Protein AF-L2GSJ4-F1 (afdb_monomer_lite)

Foldseek 3Di:
DDDDPDDPVRVVVVLVVDAFEKEKEAEDPVRCVVCVVCVVVLCVLCVVPGVYYHYHYDHDHAMWMDHSNATAFEAAVPPGGGGHRDDDDSVLVSQVRVQSSVCVVVVHRYHYCVVVVVVPD

InterPro domains:
  IPR004123 Dim1 family [PF02966] (59-112)

Radius of gyration: 13.59 Å; chains: 1; bounding box: 28×36×30 Å

Structure (mmCIF, N/CA/C/O backbone):
data_AF-L2GSJ4-F1
#
_entry.id  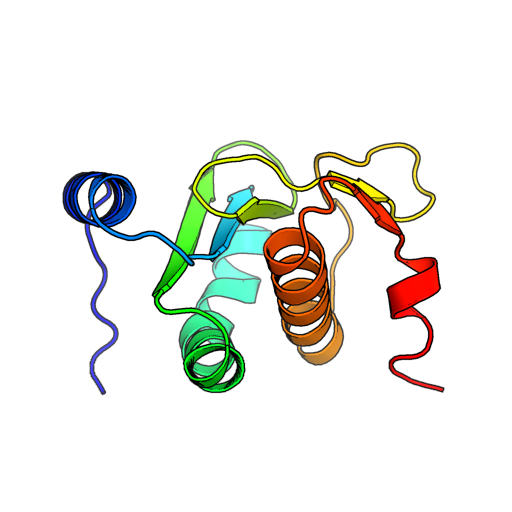 AF-L2GSJ4-F1
#
loop_
_atom_site.group_PDB
_atom_site.id
_atom_site.type_symbol
_atom_site.label_atom_id
_atom_site.label_alt_id
_atom_site.label_comp_id
_atom_site.label_asym_id
_atom_site.label_entity_id
_atom_site.label_seq_id
_atom_site.pdbx_PDB_ins_code
_atom_site.Cartn_x
_atom_site.Cartn_y
_atom_site.Cartn_z
_atom_site.occupancy
_atom_site.B_iso_or_equiv
_atom_site.auth_seq_id
_atom_site.auth_comp_id
_atom_site.auth_asym_id
_atom_site.auth_atom_id
_atom_site.pdbx_PDB_model_num
ATOM 1 N N . MET A 1 1 ? 11.670 -14.336 12.473 1.00 33.22 1 MET A N 1
ATOM 2 C CA . MET A 1 1 ? 10.252 -14.744 12.353 1.00 33.22 1 MET A CA 1
ATOM 3 C C . MET A 1 1 ? 10.078 -15.406 10.994 1.00 33.22 1 MET A C 1
ATOM 5 O O . MET A 1 1 ? 10.652 -14.879 10.048 1.00 33.22 1 MET A O 1
ATOM 9 N N . PRO A 1 2 ? 9.408 -16.566 10.876 1.00 25.69 2 PRO A N 1
ATOM 10 C CA . PRO A 1 2 ? 9.185 -17.182 9.574 1.00 25.69 2 PRO A CA 1
ATOM 11 C C . PRO A 1 2 ? 8.190 -16.331 8.780 1.00 25.69 2 PRO A C 1
ATOM 13 O O . PRO A 1 2 ? 7.159 -15.926 9.314 1.00 25.69 2 PRO A O 1
ATOM 16 N N . VAL A 1 3 ? 8.512 -16.054 7.518 1.00 33.34 3 VAL A N 1
ATOM 17 C CA . VAL A 1 3 ? 7.589 -15.416 6.575 1.00 33.34 3 VAL A CA 1
ATOM 18 C C . VAL A 1 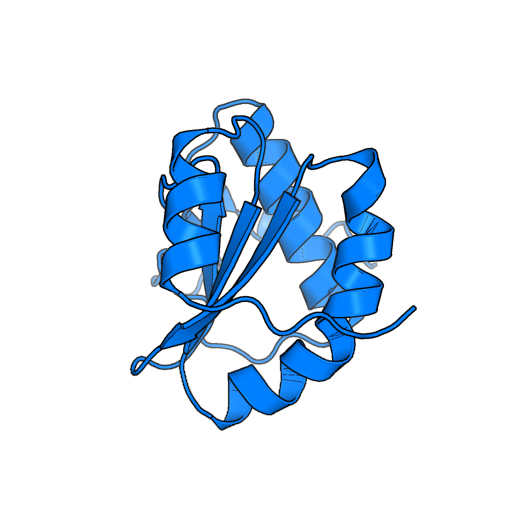3 ? 6.472 -16.419 6.303 1.00 33.34 3 VAL A C 1
ATOM 20 O O . VAL A 1 3 ? 6.682 -17.426 5.630 1.00 33.34 3 VAL A O 1
ATOM 23 N N . VAL A 1 4 ? 5.300 -16.195 6.894 1.00 38.16 4 VAL A N 1
ATOM 24 C CA . VAL A 1 4 ? 4.130 -17.046 6.663 1.00 38.16 4 VAL A CA 1
ATOM 25 C C . VAL A 1 4 ? 3.503 -16.612 5.343 1.00 38.16 4 VAL A C 1
ATOM 27 O O . VAL A 1 4 ? 2.768 -15.629 5.298 1.00 38.16 4 VAL A O 1
ATOM 30 N N . ALA A 1 5 ? 3.789 -17.343 4.266 1.00 38.50 5 ALA A N 1
ATOM 31 C CA . ALA A 1 5 ? 3.051 -17.210 3.016 1.00 38.50 5 ALA A CA 1
ATOM 32 C C . ALA A 1 5 ? 1.600 -17.670 3.254 1.00 38.50 5 ALA A C 1
ATOM 34 O O . ALA A 1 5 ? 1.340 -18.864 3.399 1.00 38.50 5 ALA A O 1
ATOM 35 N N . ARG A 1 6 ? 0.661 -16.724 3.376 1.00 49.09 6 ARG A N 1
ATOM 36 C CA . ARG A 1 6 ? -0.770 -17.017 3.570 1.00 49.09 6 ARG A CA 1
ATOM 37 C C . ARG A 1 6 ? -1.442 -17.236 2.222 1.00 49.09 6 ARG A C 1
ATOM 39 O O . ARG A 1 6 ? -1.162 -16.520 1.263 1.00 49.09 6 ARG A O 1
ATOM 46 N N . THR A 1 7 ? -2.331 -18.222 2.141 1.00 52.16 7 THR A N 1
ATOM 47 C CA . THR A 1 7 ? -3.070 -18.486 0.903 1.00 52.16 7 THR A CA 1
ATOM 48 C C . THR A 1 7 ? -4.132 -17.406 0.666 1.00 52.16 7 THR A C 1
ATOM 50 O O . THR A 1 7 ? -4.604 -16.756 1.601 1.00 52.16 7 THR A O 1
ATOM 53 N N . LYS A 1 8 ? -4.564 -17.228 -0.590 1.00 51.75 8 LYS A N 1
ATOM 54 C CA . LYS A 1 8 ? -5.622 -16.269 -0.973 1.00 51.75 8 LYS A CA 1
ATOM 55 C C . LYS A 1 8 ? -6.943 -16.504 -0.213 1.00 51.75 8 LYS A C 1
ATOM 57 O O . LYS A 1 8 ? -7.680 -15.561 0.057 1.00 51.75 8 LYS A O 1
ATOM 62 N N . ALA A 1 9 ? -7.229 -17.750 0.174 1.00 49.78 9 ALA A N 1
ATOM 63 C CA . ALA A 1 9 ? -8.404 -18.112 0.970 1.00 49.78 9 ALA A CA 1
ATOM 64 C C . ALA A 1 9 ? -8.277 -17.686 2.448 1.00 49.78 9 ALA A C 1
ATOM 66 O O . ALA A 1 9 ? -9.237 -17.166 3.023 1.00 49.78 9 ALA A O 1
ATOM 67 N N . ASP A 1 10 ? -7.088 -17.830 3.041 1.00 53.94 10 ASP A N 1
ATOM 68 C CA . ASP A 1 10 ? -6.809 -17.380 4.414 1.00 53.94 10 ASP A CA 1
ATOM 69 C C . ASP A 1 10 ? -6.863 -15.852 4.521 1.00 53.94 10 ASP A C 1
ATOM 71 O O . ASP A 1 10 ? -7.429 -15.304 5.470 1.00 53.94 10 ASP A O 1
ATOM 75 N N . LEU A 1 11 ? -6.329 -15.169 3.502 1.00 57.62 11 LEU A N 1
ATOM 76 C CA . LEU A 1 11 ? -6.404 -13.717 3.339 1.00 57.62 11 LEU A CA 1
ATOM 77 C C . LEU A 1 11 ? -7.860 -13.250 3.289 1.00 57.62 11 LEU A C 1
ATOM 79 O O . LEU A 1 11 ? -8.259 -12.421 4.101 1.00 57.62 11 LEU A O 1
ATOM 83 N N . ASN A 1 12 ? -8.682 -13.838 2.416 1.00 56.28 12 ASN A N 1
ATOM 84 C CA . ASN A 1 12 ? -10.098 -13.482 2.282 1.00 56.28 12 ASN A CA 1
ATOM 85 C C . ASN A 1 12 ? -10.898 -13.689 3.579 1.00 56.28 12 ASN A C 1
ATOM 87 O O . ASN A 1 12 ? -11.754 -12.871 3.914 1.00 56.28 12 ASN A O 1
ATOM 91 N N . THR A 1 13 ? -10.600 -14.742 4.341 1.00 53.41 13 THR A N 1
ATOM 92 C CA . THR A 1 13 ? -11.296 -15.034 5.604 1.00 53.41 13 THR A CA 1
ATOM 93 C C . THR A 1 13 ? -10.924 -14.032 6.702 1.00 53.41 13 THR A C 1
ATOM 95 O O . THR A 1 13 ? -11.790 -13.566 7.441 1.00 53.41 13 THR A O 1
ATOM 98 N N . GLN A 1 14 ? -9.655 -13.623 6.776 1.00 55.22 14 GLN A N 1
ATOM 99 C CA . GLN A 1 14 ? -9.199 -12.594 7.719 1.00 55.22 14 GLN A CA 1
ATOM 100 C C . GLN A 1 14 ? -9.633 -11.183 7.319 1.00 55.22 14 GLN A C 1
ATOM 102 O O . GLN A 1 14 ? -9.913 -10.367 8.194 1.00 55.22 14 GLN A O 1
ATOM 107 N N . LEU A 1 15 ? -9.722 -10.911 6.018 1.00 57.06 15 LEU A N 1
ATOM 108 C CA . LEU A 1 15 ? -10.211 -9.663 5.433 1.00 57.06 15 LEU A CA 1
ATOM 109 C C . LEU A 1 15 ? -11.688 -9.392 5.743 1.00 57.06 15 LEU A C 1
ATOM 111 O O . LEU A 1 15 ? -12.079 -8.237 5.882 1.00 57.06 15 LEU A O 1
ATOM 115 N N . LEU A 1 16 ? -12.507 -10.443 5.836 1.00 56.41 16 LEU A N 1
ATOM 116 C CA . LEU A 1 16 ? -13.926 -10.345 6.199 1.00 56.41 16 LEU A CA 1
ATOM 117 C C . LEU A 1 16 ? -14.142 -10.097 7.700 1.00 56.41 16 LEU A C 1
ATOM 119 O O . LEU A 1 16 ? -15.202 -9.619 8.093 1.00 56.41 16 LEU A O 1
ATOM 123 N N . GLN A 1 17 ? -13.155 -10.429 8.535 1.00 55.91 17 GLN A N 1
ATOM 124 C CA . GLN A 1 17 ? -13.263 -10.373 9.996 1.00 55.91 17 GLN A CA 1
ATOM 125 C C . GLN A 1 17 ? -12.507 -9.197 10.625 1.00 55.91 17 GLN A C 1
ATOM 127 O O . GLN A 1 17 ? -12.829 -8.795 11.742 1.00 55.91 17 GLN A O 1
ATOM 132 N N . ASN A 1 18 ? -11.514 -8.632 9.934 1.00 55.38 18 ASN A N 1
ATOM 133 C CA . ASN A 1 18 ? -10.705 -7.540 10.459 1.00 55.38 18 ASN A CA 1
ATOM 134 C C . ASN A 1 18 ? -11.116 -6.206 9.845 1.00 55.38 18 ASN A C 1
ATOM 136 O O . ASN A 1 18 ? -11.034 -5.995 8.642 1.00 55.38 18 ASN A O 1
ATOM 140 N N . THR A 1 19 ? -11.530 -5.284 10.708 1.00 66.69 19 THR A N 1
ATOM 141 C CA . THR A 1 19 ? -11.517 -3.854 10.417 1.00 66.69 19 THR A CA 1
ATOM 142 C C . THR A 1 19 ? -10.129 -3.305 10.748 1.00 66.69 19 THR A C 1
ATOM 144 O O . THR A 1 19 ? -9.467 -3.794 11.667 1.00 66.69 19 THR A O 1
ATOM 147 N N . ASN A 1 20 ? -9.709 -2.261 10.038 1.00 77.38 20 ASN A N 1
ATOM 148 C CA . ASN A 1 20 ? -8.429 -1.569 10.188 1.00 77.38 20 ASN A CA 1
ATOM 149 C C . ASN A 1 20 ? -7.206 -2.278 9.571 1.00 77.38 20 ASN A C 1
ATOM 151 O O . ASN A 1 20 ? -6.166 -2.435 10.221 1.00 77.38 20 ASN A O 1
ATOM 155 N N . HIS A 1 21 ? -7.324 -2.693 8.308 1.00 80.75 21 HIS A N 1
ATOM 156 C CA . HIS A 1 21 ? -6.216 -3.257 7.529 1.00 80.75 21 HIS A CA 1
ATOM 157 C C . HIS A 1 21 ? -5.923 -2.452 6.269 1.00 80.75 21 HIS A C 1
ATOM 159 O O . HIS A 1 21 ? -6.825 -1.871 5.659 1.00 80.75 21 HIS A O 1
ATOM 165 N N . ILE A 1 22 ? -4.659 -2.492 5.850 1.00 84.62 22 ILE A N 1
ATOM 166 C CA . ILE A 1 22 ? -4.226 -2.025 4.535 1.00 84.62 22 ILE A CA 1
ATOM 167 C C . ILE A 1 22 ? -3.793 -3.214 3.688 1.00 84.62 22 ILE A C 1
ATOM 169 O O . ILE A 1 22 ? -3.087 -4.111 4.147 1.00 84.62 22 ILE A O 1
ATOM 173 N N . LYS A 1 23 ? -4.235 -3.227 2.438 1.00 86.94 23 LYS A N 1
ATOM 174 C CA . LYS A 1 23 ? -3.839 -4.202 1.437 1.00 86.94 23 LYS A CA 1
ATOM 175 C C . LYS A 1 23 ? -3.191 -3.483 0.269 1.00 86.94 23 LYS A C 1
ATOM 177 O O . LYS A 1 23 ? -3.732 -2.507 -0.240 1.00 86.94 23 LYS A O 1
ATOM 182 N N . ILE A 1 24 ? -2.046 -3.995 -0.147 1.00 85.94 24 ILE A N 1
ATOM 183 C CA . ILE A 1 24 ? -1.284 -3.504 -1.283 1.00 85.94 24 ILE A CA 1
ATOM 184 C C . ILE A 1 24 ? -1.306 -4.606 -2.324 1.00 85.94 24 ILE A C 1
ATOM 186 O O . ILE A 1 24 ? -0.918 -5.742 -2.050 1.00 85.94 24 ILE A O 1
ATOM 190 N N . VAL A 1 25 ? -1.791 -4.276 -3.509 1.00 82.50 25 VAL A N 1
ATOM 191 C CA . VAL A 1 25 ? -1.754 -5.188 -4.644 1.00 82.50 25 VAL A CA 1
ATOM 192 C C . VAL A 1 25 ? -0.651 -4.693 -5.557 1.00 82.50 25 VAL A C 1
ATOM 194 O O . VAL A 1 25 ? -0.675 -3.553 -6.015 1.00 82.50 25 VAL A O 1
ATOM 197 N N . SER A 1 26 ? 0.352 -5.537 -5.746 1.00 78.19 26 SER A N 1
ATOM 198 C CA . SER A 1 26 ? 1.449 -5.287 -6.659 1.00 78.19 26 SER A CA 1
ATOM 199 C C . SER A 1 26 ? 1.207 -6.063 -7.924 1.00 78.19 26 SER A C 1
ATOM 201 O O . SER A 1 26 ? 0.990 -7.276 -7.902 1.00 78.19 26 SER A O 1
ATOM 203 N N . HIS A 1 27 ? 1.223 -5.339 -9.021 1.00 71.44 27 HIS A N 1
ATOM 204 C CA . HIS A 1 27 ? 0.922 -5.881 -10.310 1.00 71.44 27 HIS A CA 1
ATOM 205 C C . HIS A 1 27 ? 2.207 -5.958 -11.148 1.00 71.44 27 HIS A C 1
ATOM 207 O O . HIS A 1 27 ? 2.999 -5.013 -11.189 1.00 71.44 27 HIS A O 1
ATOM 213 N N . GLY A 1 28 ? 2.436 -7.125 -11.752 1.00 64.06 28 GLY A N 1
ATOM 214 C CA . GLY A 1 28 ? 3.622 -7.429 -12.546 1.00 64.06 28 GLY A CA 1
ATOM 215 C C . GLY A 1 28 ? 4.739 -8.088 -11.726 1.00 64.06 28 GLY A C 1
ATOM 216 O O . GLY A 1 28 ? 5.154 -7.600 -10.670 1.00 64.06 28 GLY A O 1
ATOM 217 N N . ARG A 1 29 ? 5.299 -9.197 -12.242 1.00 60.50 29 ARG A N 1
ATOM 218 C CA . ARG A 1 29 ? 6.372 -9.979 -11.575 1.00 60.50 29 ARG A CA 1
ATOM 219 C C . ARG A 1 29 ? 7.571 -9.126 -11.149 1.00 60.50 29 ARG A C 1
ATOM 221 O O . ARG A 1 29 ? 8.228 -9.428 -10.150 1.00 60.50 29 ARG A O 1
ATOM 228 N N . ARG A 1 30 ? 7.865 -8.060 -11.901 1.00 65.69 30 ARG A N 1
ATOM 229 C CA . ARG A 1 30 ? 8.938 -7.108 -11.583 1.00 65.69 30 ARG A CA 1
ATOM 230 C C . ARG A 1 30 ? 8.637 -6.332 -10.297 1.00 65.69 30 ARG A C 1
ATOM 232 O O . ARG A 1 30 ? 9.489 -6.305 -9.418 1.00 65.69 30 ARG A O 1
ATOM 239 N N . TYR A 1 31 ? 7.438 -5.769 -10.152 1.00 64.75 31 TYR A N 1
ATOM 240 C CA . TYR A 1 31 ? 7.048 -5.021 -8.952 1.00 64.75 31 TYR A CA 1
ATOM 241 C C . TYR A 1 31 ? 6.882 -5.961 -7.753 1.00 64.75 31 TYR A C 1
ATOM 243 O O . TYR A 1 31 ? 7.369 -5.666 -6.663 1.00 64.75 31 TYR A O 1
ATOM 251 N N . PHE A 1 32 ? 6.266 -7.134 -7.944 1.00 66.88 32 PHE A N 1
ATOM 252 C CA . PHE A 1 32 ? 6.092 -8.111 -6.866 1.00 66.88 32 PHE A CA 1
ATOM 253 C C . PHE A 1 32 ? 7.430 -8.590 -6.287 1.00 66.88 32 PHE A C 1
ATOM 255 O O . PHE A 1 32 ? 7.636 -8.546 -5.075 1.00 66.88 32 PHE A O 1
ATOM 262 N N . SER A 1 33 ? 8.382 -8.992 -7.134 1.00 66.88 33 SER A N 1
ATOM 263 C CA . SER A 1 33 ? 9.719 -9.404 -6.675 1.00 66.88 33 SER A CA 1
ATOM 264 C C . SER A 1 33 ? 10.501 -8.262 -6.014 1.00 66.88 33 SER A C 1
ATOM 266 O O . SER A 1 33 ? 11.197 -8.499 -5.029 1.00 66.88 33 SER A O 1
ATOM 268 N N . HIS A 1 34 ? 10.340 -7.027 -6.499 1.00 70.81 34 HIS A N 1
ATOM 269 C CA . HIS A 1 34 ? 11.029 -5.860 -5.956 1.00 70.81 34 HIS A CA 1
ATOM 270 C C . HIS A 1 34 ? 10.524 -5.457 -4.562 1.00 70.81 34 HIS A C 1
ATOM 272 O O . HIS A 1 34 ? 11.339 -5.198 -3.681 1.00 70.81 34 HIS A O 1
ATOM 278 N N . TYR A 1 35 ? 9.206 -5.427 -4.323 1.00 71.50 35 TYR A N 1
ATOM 279 C CA . TYR A 1 35 ? 8.658 -4.964 -3.036 1.00 71.50 35 TYR A CA 1
ATOM 280 C C . TYR A 1 35 ? 8.329 -6.090 -2.044 1.00 71.50 35 TYR A C 1
ATOM 282 O O . TYR A 1 35 ? 8.274 -5.827 -0.843 1.00 71.50 35 TYR A O 1
ATOM 290 N N . SER A 1 36 ? 8.173 -7.346 -2.482 1.00 71.81 36 SER A N 1
ATOM 291 C CA . SER A 1 36 ? 7.928 -8.479 -1.565 1.00 71.81 36 SER A CA 1
ATOM 292 C C . SER A 1 36 ? 9.056 -8.672 -0.549 1.00 71.81 36 SER A C 1
ATOM 294 O O . SER A 1 36 ? 8.793 -8.980 0.613 1.00 71.81 36 SER A O 1
ATOM 296 N N . VAL A 1 37 ? 10.308 -8.408 -0.940 1.00 74.50 37 VAL A N 1
ATOM 297 C CA . VAL A 1 37 ? 11.459 -8.454 -0.021 1.00 74.50 37 VAL A CA 1
ATOM 298 C C . VAL A 1 37 ? 11.381 -7.386 1.075 1.00 74.50 37 VAL A C 1
ATOM 300 O O . VAL A 1 37 ? 11.966 -7.559 2.141 1.00 74.50 37 VAL A O 1
ATOM 303 N N . MET A 1 38 ? 10.623 -6.310 0.844 1.00 74.50 38 MET A N 1
ATOM 304 C CA . MET A 1 38 ? 10.416 -5.216 1.797 1.00 74.50 38 MET A CA 1
ATOM 305 C C . MET A 1 38 ? 9.186 -5.437 2.690 1.00 74.50 38 MET A C 1
ATOM 307 O O . MET A 1 38 ? 8.954 -4.652 3.606 1.00 74.50 38 MET A O 1
ATOM 311 N N . PHE A 1 39 ? 8.395 -6.493 2.460 1.00 73.94 39 PHE A N 1
ATOM 312 C CA . PHE A 1 39 ? 7.112 -6.692 3.141 1.00 73.94 39 PHE A CA 1
ATOM 313 C C . PHE A 1 39 ? 7.248 -6.838 4.661 1.00 73.94 39 PHE A C 1
ATOM 315 O O . PHE A 1 39 ? 6.494 -6.216 5.400 1.00 73.94 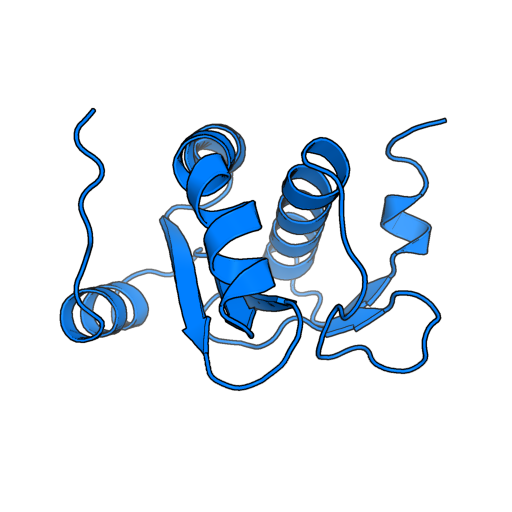39 PHE A O 1
ATOM 322 N N . ASN A 1 40 ? 8.242 -7.591 5.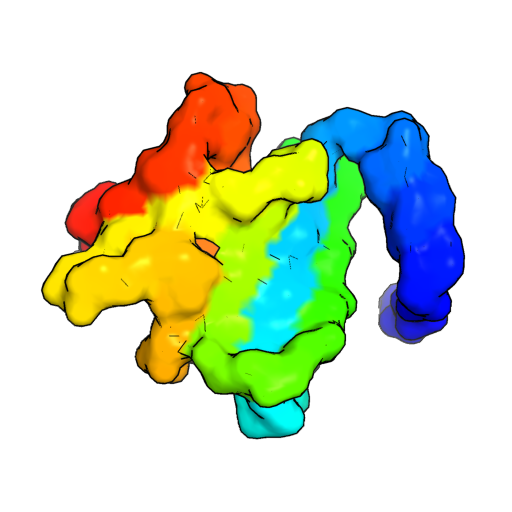142 1.00 75.50 40 ASN A N 1
ATOM 323 C CA . ASN A 1 40 ? 8.469 -7.755 6.585 1.00 75.50 40 ASN A CA 1
ATOM 324 C C . ASN A 1 40 ? 8.805 -6.423 7.269 1.00 75.50 40 ASN A C 1
ATOM 326 O O . ASN A 1 40 ? 8.418 -6.169 8.407 1.00 75.50 40 ASN A O 1
ATOM 330 N N . GLU A 1 41 ? 9.559 -5.571 6.578 1.00 78.38 41 GLU A N 1
ATOM 331 C CA . GLU A 1 41 ? 9.950 -4.263 7.090 1.00 78.38 41 GLU A CA 1
ATOM 332 C C . GLU A 1 41 ? 8.771 -3.290 7.057 1.00 78.38 41 GLU A C 1
ATOM 334 O O . GLU A 1 41 ? 8.521 -2.575 8.026 1.00 78.38 41 GLU A O 1
ATOM 339 N N . LEU A 1 42 ? 7.987 -3.327 5.983 1.00 78.12 42 LEU A N 1
ATOM 340 C CA . LEU A 1 42 ? 6.731 -2.604 5.883 1.00 78.12 42 LEU A CA 1
ATOM 341 C C . LEU A 1 42 ? 5.762 -2.994 7.013 1.00 78.12 42 LEU A C 1
ATOM 343 O O . LEU A 1 42 ? 5.217 -2.115 7.681 1.00 78.12 42 LEU A O 1
ATOM 347 N N . GLU A 1 43 ? 5.571 -4.294 7.251 1.00 76.12 43 GLU A N 1
ATOM 348 C CA . GLU A 1 43 ? 4.748 -4.815 8.346 1.00 76.12 43 GLU A CA 1
ATOM 349 C C . GLU A 1 43 ? 5.271 -4.316 9.697 1.00 76.12 43 GLU A C 1
ATOM 351 O O . GLU A 1 43 ? 4.491 -3.822 10.509 1.00 76.12 43 GLU A O 1
ATOM 356 N N . TYR A 1 44 ? 6.589 -4.335 9.918 1.00 81.06 44 TYR A N 1
ATOM 357 C CA . TYR A 1 44 ? 7.197 -3.782 11.128 1.00 81.06 44 TYR A CA 1
ATOM 358 C C . TYR A 1 44 ? 6.862 -2.293 11.323 1.00 81.06 44 TYR A C 1
ATOM 360 O O . TYR A 1 44 ? 6.391 -1.912 12.399 1.00 81.06 44 TYR A O 1
ATOM 368 N N . TYR A 1 45 ? 7.031 -1.456 10.294 1.00 78.12 45 TYR A N 1
ATOM 369 C CA . TYR A 1 45 ? 6.750 -0.017 10.381 1.00 78.12 45 TYR A CA 1
ATOM 370 C C . TYR A 1 45 ? 5.260 0.309 10.545 1.00 78.12 45 TYR A C 1
ATOM 372 O O . TYR A 1 45 ? 4.920 1.284 11.217 1.00 78.12 45 TYR A O 1
ATOM 380 N N . LEU A 1 46 ? 4.372 -0.499 9.964 1.00 75.56 46 LEU A N 1
ATOM 381 C CA . LEU A 1 46 ? 2.923 -0.295 10.024 1.00 75.56 46 LEU A CA 1
ATOM 382 C C . LEU A 1 46 ? 2.241 -1.028 11.175 1.00 75.56 46 LEU A C 1
ATOM 384 O O . LEU A 1 46 ? 1.089 -0.717 11.457 1.00 75.56 46 LEU A O 1
ATOM 388 N N . SER A 1 47 ? 2.919 -1.945 11.867 1.00 75.44 47 SER A N 1
ATOM 389 C CA . SER A 1 47 ? 2.350 -2.752 12.961 1.00 75.44 47 SER A CA 1
ATOM 390 C C . SER A 1 47 ? 1.765 -1.921 14.109 1.00 75.44 47 SER A C 1
ATOM 392 O O . SER A 1 47 ? 0.873 -2.373 14.823 1.00 75.44 47 SER A O 1
ATOM 394 N N . LYS A 1 48 ? 2.251 -0.687 14.288 1.00 75.94 48 LYS A N 1
ATOM 395 C CA . LYS A 1 48 ? 1.731 0.272 15.278 1.00 75.94 48 LYS A CA 1
ATOM 396 C C . LYS A 1 48 ? 0.499 1.037 14.797 1.00 75.94 48 LYS A C 1
ATOM 398 O O . LYS A 1 48 ? -0.158 1.694 15.598 1.00 75.94 48 LYS A O 1
ATOM 403 N N . LEU A 1 49 ? 0.239 1.001 13.496 1.00 73.00 49 LEU A N 1
ATOM 404 C CA . LEU A 1 49 ? -0.798 1.760 12.820 1.00 73.00 49 LEU A CA 1
ATOM 405 C C . LEU A 1 49 ? -1.950 0.828 12.434 1.00 73.00 49 LEU A C 1
ATOM 407 O O . LEU A 1 49 ? -3.045 0.982 12.968 1.00 73.00 49 LEU A O 1
ATOM 411 N N . ALA A 1 50 ? -1.698 -0.156 11.570 1.00 72.69 50 ALA A N 1
ATOM 412 C CA . ALA A 1 50 ? -2.684 -1.098 11.050 1.00 72.69 50 ALA A CA 1
ATOM 413 C C . ALA A 1 50 ? -2.706 -2.402 11.858 1.00 72.69 50 ALA A C 1
ATOM 415 O O . ALA A 1 50 ? -1.667 -2.891 12.296 1.00 72.69 50 ALA A O 1
ATOM 416 N N . LYS A 1 51 ? -3.884 -3.028 11.985 1.00 72.69 51 LYS A N 1
ATOM 417 C CA . LYS A 1 51 ? -3.988 -4.378 12.571 1.00 72.69 51 LYS A CA 1
ATOM 418 C C . LYS A 1 51 ? -3.386 -5.456 11.672 1.00 72.69 51 LYS A C 1
ATOM 420 O O . LYS A 1 51 ? -3.006 -6.514 12.163 1.00 72.69 51 LYS A O 1
ATOM 425 N N . LEU A 1 52 ? -3.373 -5.212 10.362 1.00 77.06 52 LEU A N 1
ATOM 426 C CA . LEU A 1 52 ? -2.935 -6.167 9.355 1.00 77.06 52 LEU A CA 1
ATOM 427 C C . LEU A 1 52 ? -2.470 -5.426 8.096 1.00 77.06 52 LEU A C 1
ATOM 429 O O . LEU A 1 52 ? -3.142 -4.501 7.629 1.00 77.06 52 LEU A O 1
ATOM 433 N N . VAL A 1 53 ? -1.337 -5.862 7.550 1.00 77.56 53 VAL A N 1
ATOM 434 C CA . VAL A 1 53 ? -0.811 -5.437 6.250 1.00 77.56 53 VAL A CA 1
ATOM 435 C C . VAL A 1 53 ? -0.850 -6.650 5.336 1.00 77.56 53 VAL A C 1
ATOM 437 O O . VAL A 1 53 ? -0.403 -7.722 5.731 1.00 77.56 53 VAL A O 1
ATOM 440 N N . LEU A 1 54 ? -1.408 -6.505 4.139 1.00 78.94 54 LEU A N 1
ATOM 441 C CA . LEU A 1 54 ? -1.509 -7.586 3.160 1.00 78.94 54 LEU A CA 1
ATOM 442 C C . LEU A 1 54 ? -0.814 -7.192 1.865 1.00 78.94 54 LEU A C 1
ATOM 444 O O . LEU A 1 54 ? -0.915 -6.041 1.441 1.00 78.94 54 LEU A O 1
ATOM 448 N N . TYR A 1 55 ? -0.148 -8.153 1.232 1.00 75.88 55 TYR A N 1
ATOM 449 C CA . TYR A 1 55 ? 0.529 -7.959 -0.043 1.00 75.88 55 TYR A CA 1
ATOM 450 C C . TYR A 1 55 ? 0.144 -9.075 -1.012 1.00 75.88 55 TYR A C 1
ATOM 452 O O . TYR A 1 55 ? 0.347 -10.252 -0.717 1.00 75.88 55 TYR A O 1
ATOM 460 N N . GLU A 1 56 ? -0.462 -8.701 -2.137 1.00 75.62 56 GLU A N 1
ATOM 461 C CA . GLU A 1 56 ? -0.984 -9.625 -3.152 1.00 75.62 56 GLU A CA 1
ATOM 462 C C . GLU A 1 56 ? -0.346 -9.356 -4.523 1.00 75.62 56 GLU A C 1
ATOM 464 O O . GLU A 1 56 ? -0.056 -8.209 -4.859 1.00 75.62 56 GLU A O 1
ATOM 469 N N . GLU A 1 57 ? -0.160 -10.413 -5.317 1.00 74.69 57 GLU A N 1
ATOM 470 C CA . GLU A 1 57 ? 0.255 -10.342 -6.726 1.00 74.69 57 GLU A CA 1
ATOM 471 C C . GLU A 1 57 ? -0.975 -10.260 -7.651 1.00 74.69 57 GLU A C 1
ATOM 473 O O . GLU A 1 57 ? -2.011 -10.878 -7.375 1.00 74.69 57 GLU A O 1
ATOM 478 N N . SER A 1 58 ? -0.872 -9.517 -8.756 1.00 70.25 58 SER A N 1
ATOM 479 C CA . SER A 1 58 ? -1.911 -9.419 -9.790 1.00 70.25 58 SER A CA 1
ATOM 480 C C . SER A 1 58 ? -1.326 -9.147 -11.190 1.00 70.25 58 SER A C 1
ATOM 482 O O . SER A 1 58 ? -0.153 -8.805 -11.329 1.00 70.25 58 SER A O 1
ATOM 484 N N . ASP A 1 59 ? -2.153 -9.308 -12.229 1.00 63.06 59 ASP A N 1
ATOM 485 C CA . ASP A 1 59 ? -1.763 -9.336 -13.651 1.00 63.06 59 ASP A CA 1
ATOM 486 C C . ASP A 1 59 ? -1.651 -7.954 -14.335 1.00 63.06 59 ASP A C 1
ATOM 488 O O . ASP A 1 59 ? -1.355 -7.887 -15.525 1.00 63.06 59 ASP A O 1
ATOM 492 N N . LEU A 1 60 ? -1.923 -6.849 -13.632 1.00 61.41 60 LEU A N 1
ATOM 493 C CA . LEU A 1 60 ? -1.717 -5.485 -14.171 1.00 61.41 60 LEU A CA 1
ATOM 494 C C . LEU A 1 60 ? -0.231 -5.068 -14.028 1.00 61.41 60 LEU A C 1
ATOM 496 O O . LEU A 1 60 ? 0.590 -5.882 -13.618 1.00 61.41 60 LEU A O 1
ATOM 500 N N . ASP A 1 61 ? 0.127 -3.811 -14.288 1.00 68.19 61 ASP A N 1
ATOM 501 C CA . ASP A 1 61 ? 1.437 -3.250 -13.913 1.00 68.19 61 ASP A CA 1
ATOM 502 C C . ASP A 1 61 ? 1.238 -2.095 -12.920 1.00 68.19 61 ASP A C 1
ATOM 504 O O . ASP A 1 61 ? 0.391 -1.236 -13.148 1.00 68.19 61 ASP A O 1
ATOM 508 N N . GLY A 1 62 ? 1.998 -2.074 -11.816 1.00 77.00 62 GLY A N 1
ATOM 509 C CA . GLY A 1 62 ? 1.985 -0.988 -10.821 1.00 77.00 62 GLY A CA 1
ATOM 510 C C . GLY A 1 62 ? 1.454 -1.385 -9.439 1.00 77.00 62 GLY A C 1
ATOM 511 O O . GLY A 1 62 ? 1.358 -2.564 -9.107 1.00 77.00 62 GLY A O 1
ATOM 512 N N . LEU A 1 63 ? 1.144 -0.400 -8.592 1.00 85.00 63 LEU A N 1
ATOM 513 C CA . LEU A 1 63 ? 0.680 -0.612 -7.212 1.00 85.00 63 LEU A CA 1
ATOM 514 C C . LEU A 1 63 ? -0.737 -0.068 -6.997 1.00 85.00 63 LEU A C 1
ATOM 516 O O . LEU A 1 63 ? -1.023 1.076 -7.345 1.00 85.00 63 LEU A O 1
ATOM 520 N N . GLN A 1 64 ? -1.592 -0.856 -6.344 1.00 89.88 64 GLN A N 1
ATOM 521 C CA . GLN A 1 64 ? -2.900 -0.432 -5.840 1.00 89.88 64 GLN A CA 1
ATOM 522 C C . GLN A 1 64 ? -2.965 -0.546 -4.318 1.00 89.88 64 GLN A C 1
ATOM 524 O O . GLN A 1 64 ? -2.420 -1.480 -3.725 1.00 89.88 64 GLN A O 1
ATOM 529 N N . PHE A 1 65 ? -3.707 0.362 -3.687 1.00 90.19 65 PHE A N 1
ATOM 530 C CA . PHE A 1 65 ? -3.861 0.406 -2.237 1.00 90.19 65 PHE A CA 1
ATOM 531 C C . PHE A 1 65 ? -5.326 0.291 -1.836 1.00 90.19 65 PHE A C 1
ATOM 533 O O . PHE A 1 65 ? -6.201 0.941 -2.402 1.00 90.19 65 PHE A O 1
ATOM 540 N N . TYR A 1 66 ? -5.593 -0.514 -0.817 1.00 89.44 66 TYR A N 1
ATOM 541 C CA . TYR A 1 66 ? -6.929 -0.761 -0.302 1.00 89.44 66 TYR A CA 1
ATOM 542 C C . TYR A 1 66 ? -6.930 -0.625 1.216 1.00 89.44 66 TYR A C 1
ATOM 544 O O . TYR A 1 66 ? -6.084 -1.205 1.890 1.00 89.44 66 TYR A O 1
ATOM 552 N N . PHE A 1 67 ? -7.918 0.072 1.765 1.00 89.62 67 PHE A N 1
ATOM 553 C CA . PHE A 1 67 ? -8.178 0.129 3.201 1.00 89.62 67 PHE A CA 1
ATOM 554 C C . PHE A 1 67 ? -9.553 -0.464 3.480 1.00 89.62 67 PHE A C 1
ATOM 556 O O . PHE A 1 67 ? -10.533 -0.071 2.847 1.00 89.62 67 PHE A O 1
ATOM 563 N N . ASN A 1 68 ? -9.644 -1.443 4.385 1.00 86.31 68 ASN A N 1
ATOM 564 C CA . ASN A 1 68 ? -10.892 -2.176 4.646 1.00 86.31 68 ASN A CA 1
ATOM 565 C C . ASN A 1 68 ? -11.582 -2.669 3.352 1.00 86.31 68 ASN A C 1
ATOM 567 O O . ASN A 1 68 ? -12.791 -2.521 3.181 1.00 86.31 68 ASN A O 1
ATOM 571 N N . ASN A 1 69 ? -10.795 -3.205 2.410 1.00 83.00 69 ASN A N 1
ATOM 572 C CA . ASN A 1 69 ? -11.223 -3.658 1.072 1.00 83.00 69 ASN A CA 1
ATOM 573 C C . ASN A 1 69 ? -11.802 -2.580 0.143 1.00 83.00 69 ASN A C 1
ATOM 575 O O . ASN A 1 69 ? -12.281 -2.902 -0.941 1.00 83.00 69 ASN A O 1
ATOM 579 N N . SER A 1 70 ? -11.721 -1.308 0.521 1.00 85.50 70 SER A N 1
ATOM 580 C CA . SER A 1 70 ? -12.067 -0.187 -0.349 1.00 85.50 70 SER A CA 1
ATOM 581 C C . SER A 1 70 ? -10.805 0.371 -0.994 1.00 85.50 70 SER A C 1
ATOM 583 O O . SER A 1 70 ? -9.831 0.636 -0.292 1.00 85.50 70 SER A O 1
ATOM 585 N N . LEU A 1 71 ? -10.820 0.551 -2.317 1.00 89.00 71 LEU A N 1
ATOM 586 C CA . LEU A 1 71 ? -9.721 1.183 -3.051 1.00 89.00 71 LEU A CA 1
ATOM 587 C C . LEU A 1 71 ? -9.475 2.600 -2.510 1.00 89.00 71 LEU A C 1
ATOM 589 O O . LEU A 1 71 ? -10.420 3.378 -2.349 1.00 89.00 71 LEU A O 1
ATOM 593 N N . VAL A 1 72 ? -8.209 2.930 -2.265 1.00 91.31 72 VAL A N 1
ATOM 594 C CA . VAL A 1 72 ? -7.748 4.278 -1.929 1.00 91.31 72 VAL A CA 1
ATOM 595 C C . VAL A 1 72 ? -6.972 4.808 -3.124 1.00 91.31 72 VAL A C 1
ATOM 597 O O . VAL A 1 72 ? -5.944 4.247 -3.499 1.00 91.31 72 VAL A O 1
ATOM 600 N N . LYS A 1 73 ? -7.480 5.877 -3.736 1.00 91.88 73 LYS A N 1
ATOM 601 C CA . LYS A 1 73 ? -6.835 6.500 -4.891 1.00 91.88 73 LYS A CA 1
ATOM 602 C C . LYS A 1 73 ? -5.608 7.287 -4.441 1.00 91.88 73 LYS A C 1
ATOM 604 O O . LYS A 1 73 ? -5.656 7.973 -3.421 1.00 91.88 73 LYS A O 1
ATOM 609 N N . VAL A 1 74 ? -4.536 7.216 -5.213 1.00 88.38 74 VAL A N 1
ATOM 610 C CA . VAL A 1 74 ? -3.282 7.928 -4.980 1.00 88.38 74 VAL A CA 1
ATOM 611 C C . VAL A 1 74 ? -3.000 8.783 -6.206 1.00 88.38 74 VAL A C 1
ATOM 613 O O . VAL A 1 74 ? -2.680 8.266 -7.268 1.00 88.38 74 VAL A O 1
ATOM 616 N N . ASP A 1 75 ? -3.161 10.094 -6.074 1.00 85.56 75 ASP A N 1
ATOM 617 C CA . ASP A 1 75 ? -2.897 11.045 -7.143 1.00 85.56 75 ASP A CA 1
ATOM 618 C C . ASP A 1 75 ? -1.429 11.463 -7.145 1.00 85.56 75 ASP A C 1
ATOM 620 O O . ASP A 1 75 ? -0.973 12.234 -6.297 1.00 85.56 75 ASP A O 1
ATOM 624 N N . CYS A 1 76 ? -0.703 10.944 -8.129 1.00 76.12 76 CYS A N 1
ATOM 625 C CA . CYS A 1 76 ? 0.712 11.194 -8.364 1.00 76.12 76 CYS A CA 1
ATOM 626 C C . CYS A 1 76 ? 0.990 12.405 -9.268 1.00 76.12 76 CYS A C 1
ATOM 628 O O . CYS A 1 76 ? 2.148 12.668 -9.589 1.00 76.12 76 CYS A O 1
ATOM 630 N N . GLY A 1 77 ? -0.043 13.119 -9.729 1.00 73.50 77 GLY A N 1
ATOM 631 C CA . GLY A 1 77 ? 0.074 14.147 -10.766 1.00 73.50 77 GLY A CA 1
ATOM 632 C C . GLY A 1 77 ? 0.265 13.585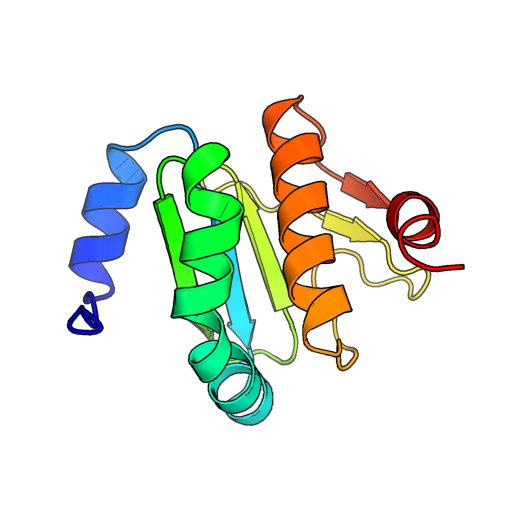 -12.182 1.00 73.50 77 GLY A C 1
ATOM 633 O O . GLY A 1 77 ? 0.580 14.337 -13.100 1.00 73.50 77 GLY A O 1
ATOM 634 N N . THR A 1 78 ? 0.083 12.274 -12.370 1.00 68.62 78 THR A N 1
ATOM 635 C CA . THR A 1 78 ? 0.242 11.560 -13.651 1.00 68.62 78 THR A CA 1
ATOM 636 C C . THR A 1 78 ? -1.088 11.309 -14.372 1.00 68.62 78 THR A C 1
ATOM 638 O O . THR A 1 78 ? -1.098 10.796 -15.487 1.00 68.62 78 THR A O 1
ATOM 641 N N . GLY A 1 79 ? -2.219 11.661 -13.751 1.00 74.19 79 GLY A N 1
ATOM 642 C CA . GLY A 1 79 ? -3.570 11.467 -14.290 1.00 74.19 79 GLY A CA 1
ATOM 643 C C . GLY A 1 79 ? -4.196 10.105 -13.963 1.00 74.19 79 GLY A C 1
ATOM 644 O O . GLY A 1 79 ? -5.413 10.042 -13.790 1.00 74.19 79 GLY A O 1
ATOM 645 N N . ASN A 1 80 ? -3.398 9.040 -13.794 1.00 81.25 80 ASN A N 1
ATOM 646 C CA . ASN A 1 80 ? -3.872 7.784 -13.203 1.00 81.25 80 ASN A CA 1
ATOM 647 C C . ASN A 1 80 ? -3.777 7.872 -11.674 1.00 81.25 80 ASN A C 1
ATOM 649 O O . ASN A 1 80 ? -2.701 8.090 -11.125 1.00 81.25 80 ASN A O 1
ATOM 653 N N . THR A 1 81 ? -4.917 7.722 -10.998 1.00 84.88 81 THR A N 1
ATOM 654 C CA . THR A 1 81 ? -5.011 7.791 -9.530 1.00 84.88 81 THR A CA 1
ATOM 655 C C . THR A 1 81 ? -5.342 6.448 -8.891 1.00 84.88 81 THR A C 1
ATOM 657 O O . THR A 1 81 ? -5.391 6.332 -7.672 1.00 84.88 81 THR A O 1
ATOM 660 N N . GLU A 1 82 ? -5.624 5.423 -9.691 1.00 85.50 82 GLU A N 1
ATOM 661 C CA . GLU A 1 82 ? -6.002 4.103 -9.184 1.00 85.50 82 GLU A CA 1
ATOM 662 C C . GLU A 1 82 ? -4.795 3.182 -9.085 1.00 85.50 82 GLU A C 1
ATOM 664 O O . GLU A 1 82 ? -4.770 2.317 -8.213 1.00 85.50 82 GLU A O 1
ATOM 669 N N . ILE A 1 83 ? -3.800 3.391 -9.952 1.00 83.06 83 ILE A N 1
ATOM 670 C CA . ILE A 1 83 ? -2.574 2.605 -10.022 1.00 83.06 83 ILE A CA 1
ATOM 671 C C . ILE A 1 83 ? -1.372 3.547 -10.008 1.00 83.06 83 ILE A C 1
ATOM 673 O O . ILE A 1 83 ? -1.292 4.495 -10.789 1.00 83.06 83 ILE A O 1
ATOM 677 N N . VAL A 1 84 ? -0.414 3.252 -9.134 1.00 82.56 84 VAL A N 1
ATOM 678 C CA . VAL A 1 84 ? 0.890 3.915 -9.100 1.00 82.56 84 VAL A CA 1
ATOM 679 C C . VAL A 1 84 ? 1.850 3.130 -9.991 1.00 82.56 84 VAL A C 1
ATOM 681 O O . VAL A 1 84 ? 2.300 2.046 -9.626 1.00 82.56 84 VAL A O 1
ATOM 684 N N . GLU A 1 85 ? 2.123 3.661 -11.181 1.00 76.69 85 GLU A N 1
ATOM 685 C CA . GLU A 1 85 ? 2.848 2.957 -12.256 1.00 76.69 85 GLU A CA 1
ATOM 686 C C . GLU A 1 85 ? 4.363 3.238 -12.289 1.00 76.69 85 GLU A C 1
ATOM 688 O O . GLU A 1 85 ? 5.091 2.636 -13.074 1.00 76.69 85 GLU A O 1
ATOM 693 N N . TYR A 1 86 ? 4.884 4.123 -11.437 1.00 74.94 86 TYR A N 1
ATOM 694 C CA . TYR A 1 86 ? 6.319 4.423 -11.384 1.00 74.94 86 TYR A CA 1
ATOM 695 C C . TYR A 1 86 ? 7.020 3.709 -10.226 1.00 74.94 86 TYR A C 1
ATOM 697 O O . TYR A 1 86 ? 6.423 3.365 -9.207 1.00 74.94 86 TYR A O 1
ATOM 705 N N . GLU A 1 87 ? 8.317 3.479 -10.407 1.00 74.50 87 GLU A N 1
ATOM 706 C CA . GLU A 1 87 ? 9.165 2.787 -9.441 1.00 74.50 87 GLU A CA 1
ATOM 707 C C . GLU A 1 87 ? 9.423 3.693 -8.224 1.00 74.50 87 GLU A C 1
ATOM 709 O O . GLU A 1 87 ? 10.037 4.754 -8.332 1.00 74.50 87 GLU A O 1
ATOM 714 N N . LEU A 1 88 ? 8.922 3.278 -7.061 1.00 78.88 88 LEU A N 1
ATOM 715 C CA . LEU A 1 88 ? 9.222 3.879 -5.763 1.00 78.88 88 LEU A CA 1
ATOM 716 C C . LEU A 1 88 ? 10.477 3.227 -5.189 1.00 78.88 88 LEU A C 1
ATOM 718 O O . LEU A 1 88 ? 10.575 1.997 -5.172 1.00 78.88 88 LEU A O 1
ATOM 722 N N . ASN A 1 89 ? 11.397 4.023 -4.648 1.00 81.25 89 ASN A N 1
ATOM 723 C CA . ASN A 1 89 ? 12.454 3.463 -3.814 1.00 81.25 89 ASN A CA 1
ATOM 724 C C . ASN A 1 89 ? 11.878 2.961 -2.473 1.00 81.25 89 ASN A C 1
ATOM 726 O O . ASN A 1 89 ? 10.717 3.201 -2.133 1.00 81.25 89 ASN A O 1
ATOM 730 N N . LYS A 1 90 ? 12.704 2.261 -1.693 1.00 79.19 90 LYS A N 1
ATOM 731 C CA . LYS A 1 90 ? 12.297 1.648 -0.423 1.00 79.19 90 LYS A CA 1
ATOM 732 C C . LYS A 1 90 ? 11.617 2.626 0.547 1.00 79.19 90 LYS A C 1
ATOM 734 O O . LYS A 1 90 ? 10.556 2.312 1.084 1.00 79.19 90 LYS A O 1
ATOM 739 N N . GLU A 1 91 ? 12.225 3.783 0.793 1.00 81.19 91 GLU A N 1
ATOM 740 C CA . GLU A 1 91 ? 11.704 4.768 1.750 1.00 81.19 91 GLU A CA 1
ATOM 741 C C . GLU A 1 91 ? 10.395 5.375 1.247 1.00 81.19 91 GLU A C 1
ATOM 743 O O . GLU A 1 91 ? 9.409 5.423 1.982 1.00 81.19 91 GLU A O 1
ATOM 748 N N . GLN A 1 92 ? 10.355 5.734 -0.038 1.00 82.00 92 GLN A N 1
ATOM 749 C CA . GLN A 1 92 ? 9.162 6.264 -0.691 1.00 82.00 92 GLN A CA 1
ATOM 750 C C . GLN A 1 92 ? 7.998 5.275 -0.640 1.00 82.00 92 GLN A C 1
ATOM 752 O O . GLN A 1 92 ? 6.862 5.682 -0.405 1.00 82.00 92 GLN A O 1
ATOM 757 N N . PHE A 1 93 ? 8.260 3.982 -0.832 1.00 83.56 93 PHE A N 1
ATOM 758 C CA . PHE A 1 93 ? 7.236 2.946 -0.752 1.00 83.56 93 PHE A CA 1
ATOM 759 C C . PHE A 1 93 ? 6.650 2.839 0.657 1.00 83.56 93 PHE A C 1
ATOM 761 O O . PHE A 1 93 ? 5.434 2.943 0.821 1.00 83.56 93 PHE A O 1
ATOM 768 N N . ILE A 1 94 ? 7.503 2.688 1.678 1.00 83.62 94 ILE A N 1
ATOM 769 C CA . ILE A 1 94 ? 7.063 2.583 3.078 1.00 83.62 94 ILE A CA 1
ATOM 770 C C . ILE A 1 94 ? 6.237 3.808 3.468 1.00 83.62 94 ILE A C 1
ATOM 772 O O . ILE A 1 94 ? 5.174 3.680 4.079 1.00 83.62 94 ILE A O 1
ATOM 776 N N . GLU A 1 95 ? 6.708 4.991 3.098 1.00 84.50 95 GLU A N 1
ATOM 777 C CA . GLU A 1 95 ? 6.050 6.229 3.470 1.00 84.50 95 GLU A CA 1
ATOM 778 C C . GLU A 1 95 ? 4.729 6.448 2.729 1.00 84.50 95 GLU A C 1
ATOM 780 O O . GLU A 1 95 ? 3.725 6.801 3.349 1.00 84.50 95 GLU A O 1
ATOM 785 N N . THR A 1 96 ? 4.686 6.127 1.434 1.00 86.19 96 THR A N 1
ATOM 786 C CA . THR A 1 96 ? 3.443 6.141 0.652 1.00 86.19 96 THR A CA 1
ATOM 787 C C . THR A 1 96 ? 2.383 5.282 1.330 1.00 86.19 96 THR A C 1
ATOM 789 O O . THR A 1 96 ? 1.265 5.742 1.552 1.00 86.19 96 THR A O 1
ATOM 792 N N . VAL A 1 97 ? 2.736 4.061 1.743 1.00 87.56 97 VAL A N 1
ATOM 793 C CA . VAL A 1 97 ? 1.788 3.167 2.415 1.00 87.56 97 VAL A CA 1
ATOM 794 C C . VAL A 1 97 ? 1.314 3.752 3.751 1.00 87.56 97 VAL A C 1
ATOM 796 O O . VAL A 1 97 ? 0.120 3.683 4.047 1.00 87.56 97 VAL A O 1
ATOM 799 N N . LYS A 1 98 ? 2.203 4.352 4.557 1.00 85.81 98 LYS A N 1
ATOM 800 C CA . LYS A 1 98 ? 1.812 4.993 5.827 1.00 85.81 98 LYS A CA 1
ATOM 801 C C . LYS A 1 98 ? 0.829 6.133 5.613 1.00 85.81 98 LYS A C 1
ATOM 803 O O . LYS A 1 98 ? -0.185 6.184 6.305 1.00 85.81 98 LYS A O 1
ATOM 808 N N . VAL A 1 99 ? 1.108 7.040 4.681 1.00 86.75 99 VAL A N 1
ATOM 809 C CA . VAL A 1 99 ? 0.222 8.179 4.415 1.00 86.75 99 VAL A CA 1
ATOM 810 C C . VAL A 1 99 ? -1.112 7.703 3.875 1.00 86.75 99 VAL A C 1
ATOM 812 O O . VAL A 1 99 ? -2.150 8.157 4.354 1.00 86.75 99 VAL A O 1
ATOM 815 N N . VAL A 1 100 ? -1.104 6.743 2.948 1.00 89.31 100 VAL A N 1
ATOM 816 C CA . VAL A 1 100 ? -2.331 6.132 2.431 1.00 89.31 100 VAL A CA 1
ATOM 817 C C . VAL A 1 100 ? -3.151 5.523 3.561 1.00 89.31 100 VAL A C 1
ATOM 819 O O . VAL A 1 100 ? -4.351 5.781 3.656 1.00 89.31 100 VAL A O 1
ATOM 822 N N . TYR A 1 101 ? -2.505 4.785 4.464 1.00 88.50 101 TYR A N 1
ATOM 823 C CA . TYR A 1 101 ? -3.157 4.236 5.644 1.00 88.50 101 TYR A CA 1
ATOM 824 C C . TYR A 1 101 ? -3.747 5.335 6.542 1.00 88.50 101 TYR A C 1
ATOM 826 O O . TYR A 1 101 ? -4.930 5.283 6.865 1.00 88.50 101 TYR A O 1
ATOM 834 N N . MET A 1 102 ? -2.959 6.344 6.931 1.00 86.44 102 MET A N 1
ATOM 835 C CA . MET A 1 102 ? -3.407 7.416 7.830 1.00 86.44 102 MET A CA 1
ATOM 836 C C . MET A 1 102 ? -4.554 8.229 7.225 1.00 86.44 102 MET A C 1
ATOM 838 O O . MET A 1 102 ? -5.521 8.557 7.911 1.00 86.44 102 MET A O 1
ATOM 842 N N . ALA A 1 103 ? -4.473 8.546 5.935 1.00 88.31 103 ALA A N 1
ATOM 843 C CA . ALA A 1 103 ? -5.522 9.249 5.215 1.00 88.31 103 ALA A CA 1
ATOM 844 C C . ALA A 1 103 ? -6.814 8.420 5.170 1.00 88.31 103 ALA A C 1
ATOM 846 O O . ALA A 1 103 ? -7.887 8.933 5.496 1.00 88.31 103 ALA A O 1
ATOM 847 N N . ALA A 1 104 ? -6.710 7.133 4.831 1.00 88.81 104 ALA A N 1
ATOM 848 C CA . ALA A 1 104 ? -7.857 6.239 4.739 1.00 88.81 104 ALA A CA 1
ATOM 849 C C . ALA A 1 104 ? -8.495 5.938 6.102 1.00 88.81 104 ALA A C 1
ATOM 851 O O . ALA A 1 104 ? -9.721 5.923 6.213 1.00 88.81 104 ALA A O 1
ATOM 852 N N . ALA A 1 105 ? -7.687 5.794 7.156 1.00 86.56 105 ALA A N 1
ATOM 853 C CA . ALA A 1 105 ? -8.160 5.667 8.533 1.00 86.56 105 ALA A CA 1
ATOM 854 C C . ALA A 1 105 ? -8.943 6.912 8.995 1.00 86.56 105 ALA A C 1
ATOM 856 O O . ALA A 1 105 ? -9.884 6.790 9.775 1.00 86.56 105 ALA A O 1
ATOM 857 N N . ASN A 1 106 ? -8.616 8.092 8.454 1.00 87.69 106 ASN A N 1
ATOM 858 C CA . ASN A 1 106 ? -9.363 9.341 8.648 1.00 87.69 106 ASN A CA 1
ATOM 859 C C . ASN A 1 106 ? -10.542 9.522 7.665 1.00 87.69 106 ASN A C 1
ATOM 861 O O . ASN A 1 106 ? -11.150 10.590 7.614 1.00 87.69 106 ASN A O 1
ATOM 865 N N . GLY A 1 107 ? -10.874 8.504 6.866 1.00 86.06 107 GLY A N 1
ATOM 866 C CA . GLY A 1 107 ? -12.013 8.512 5.945 1.00 86.06 107 GLY A CA 1
ATOM 867 C C . GLY A 1 107 ? -11.744 9.121 4.564 1.00 86.06 107 GLY A C 1
ATOM 868 O O . GLY A 1 107 ? -12.678 9.222 3.762 1.00 86.06 107 GLY A O 1
ATOM 869 N N . LYS A 1 108 ? -10.499 9.506 4.239 1.00 88.00 108 LYS A N 1
ATOM 870 C CA . LYS A 1 108 ? -10.149 9.961 2.883 1.00 88.00 108 LYS A CA 1
ATOM 871 C C . LYS A 1 108 ? -10.136 8.773 1.911 1.00 88.00 108 LYS A C 1
ATOM 873 O O . LYS A 1 108 ? -9.612 7.707 2.216 1.00 88.00 108 LYS A O 1
ATOM 878 N N . LYS A 1 109 ? -10.680 8.973 0.707 1.00 87.44 109 LYS A N 1
ATOM 879 C CA . LYS A 1 109 ? -10.665 7.975 -0.387 1.00 87.44 109 LYS A CA 1
ATOM 880 C C . LYS A 1 109 ? -9.656 8.288 -1.492 1.00 87.44 109 LYS A C 1
ATOM 882 O O . LYS A 1 109 ? -9.450 7.463 -2.376 1.00 87.44 109 LYS A O 1
ATOM 887 N N . ILE A 1 110 ? -9.077 9.486 -1.456 1.00 88.56 110 ILE A N 1
ATOM 888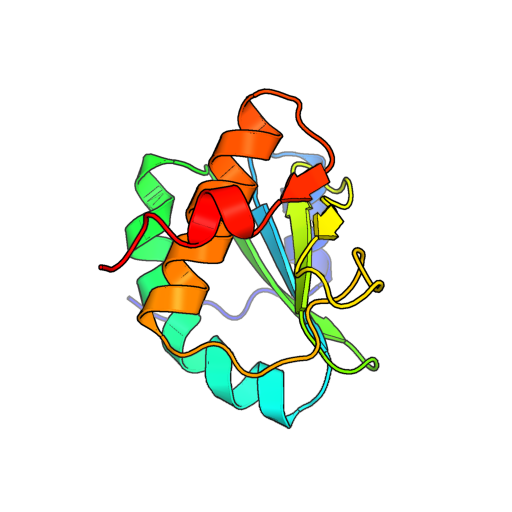 C CA . ILE A 1 110 ? -8.084 9.981 -2.407 1.00 88.56 110 ILE A CA 1
ATOM 889 C C . ILE A 1 110 ? -6.978 10.655 -1.594 1.00 88.56 110 ILE A C 1
ATOM 891 O O . ILE A 1 110 ? -7.274 11.400 -0.656 1.00 88.56 110 ILE A O 1
ATOM 895 N N . VAL A 1 111 ? -5.731 10.369 -1.944 1.00 87.25 111 VAL A N 1
ATOM 896 C CA . VAL A 1 111 ? -4.514 10.902 -1.326 1.00 87.25 111 VAL A CA 1
ATOM 897 C C . VAL A 1 111 ? -3.698 11.579 -2.410 1.00 87.25 111 VAL A C 1
ATOM 899 O O . VAL A 1 111 ? -3.524 11.003 -3.478 1.00 87.25 111 VAL A O 1
ATOM 902 N N . PHE A 1 112 ? -3.198 12.784 -2.155 1.00 81.88 112 PHE A N 1
ATOM 903 C CA . PHE A 1 112 ? -2.413 13.527 -3.139 1.00 81.88 112 PHE A CA 1
ATOM 904 C C . PHE A 1 112 ? -0.929 13.424 -2.802 1.00 81.88 112 PHE A C 1
ATOM 906 O O . PHE A 1 112 ? -0.527 13.717 -1.684 1.00 81.88 112 PHE A O 1
ATOM 913 N N . ILE A 1 113 ? -0.080 13.085 -3.769 1.00 70.00 113 ILE A N 1
ATOM 914 C CA . ILE A 1 113 ? 1.370 12.965 -3.551 1.00 70.00 113 ILE A CA 1
ATOM 915 C C . ILE A 1 113 ? 2.069 14.287 -3.273 1.00 70.00 113 ILE A C 1
ATOM 917 O O . ILE A 1 113 ? 3.164 14.291 -2.720 1.00 70.00 113 ILE A O 1
ATOM 921 N N . ASN A 1 114 ? 1.451 15.430 -3.559 1.00 59.03 114 ASN A N 1
ATOM 922 C CA . ASN A 1 114 ? 1.982 16.683 -3.025 1.00 59.03 114 ASN A CA 1
ATOM 923 C C . ASN A 1 114 ? 1.911 16.722 -1.480 1.00 59.03 114 ASN A C 1
ATOM 925 O O . ASN A 1 114 ? 2.757 17.372 -0.888 1.00 59.03 114 ASN A O 1
ATOM 929 N N . GLU A 1 115 ? 1.013 15.960 -0.831 1.00 51.81 115 GLU A N 1
ATOM 930 C CA . GLU A 1 115 ? 1.040 15.699 0.626 1.00 51.81 115 GLU A CA 1
ATOM 931 C C . GLU A 1 115 ? 2.155 14.693 1.027 1.00 51.81 115 GLU A C 1
ATOM 933 O O . GLU A 1 115 ? 2.442 14.534 2.208 1.00 51.81 115 GLU A O 1
ATOM 938 N N . LEU A 1 116 ? 2.787 14.010 0.057 1.00 53.22 116 LEU A N 1
ATOM 939 C CA . LEU A 1 116 ? 3.906 13.062 0.224 1.00 53.22 116 LEU A CA 1
ATOM 940 C C . LEU A 1 116 ? 5.287 13.679 -0.086 1.00 53.22 116 LEU A C 1
ATOM 942 O O . LEU A 1 116 ? 6.302 13.144 0.357 1.00 53.22 116 LEU A O 1
ATOM 946 N N . LYS A 1 117 ? 5.350 14.793 -0.834 1.00 44.38 117 LYS A N 1
ATOM 947 C CA . LYS A 1 117 ? 6.606 15.503 -1.159 1.00 44.38 117 LYS A CA 1
ATOM 948 C C . LYS A 1 117 ? 7.281 16.126 0.062 1.00 44.38 117 LYS A C 1
ATOM 950 O O . LYS A 1 117 ? 8.498 16.250 0.062 1.00 44.38 117 LYS A O 1
ATOM 955 N N . ASP A 1 118 ? 6.523 16.434 1.109 1.00 42.09 118 ASP A N 1
ATOM 956 C CA . ASP A 1 118 ? 7.068 16.962 2.366 1.00 42.09 118 ASP A CA 1
ATOM 957 C C . ASP A 1 118 ? 7.743 15.884 3.238 1.00 42.09 118 ASP A C 1
ATOM 959 O O . ASP A 1 118 ? 8.154 16.168 4.363 1.00 42.09 118 ASP A O 1
ATOM 963 N N . ILE A 1 119 ? 7.877 14.647 2.738 1.00 43.88 119 ILE A N 1
ATOM 964 C CA . ILE A 1 119 ? 8.458 13.522 3.487 1.00 43.88 119 ILE A CA 1
ATOM 965 C C . ILE A 1 119 ? 9.884 13.160 3.038 1.00 43.88 119 ILE A C 1
ATOM 967 O O . ILE A 1 119 ? 10.443 12.155 3.466 1.00 43.88 119 ILE A O 1
ATOM 971 N N . ASN A 1 120 ? 10.520 14.017 2.236 1.00 30.28 120 ASN A N 1
ATOM 972 C CA . ASN A 1 120 ? 11.974 14.204 2.268 1.00 30.28 120 ASN A CA 1
ATOM 973 C C . ASN A 1 120 ? 12.338 15.536 1.574 1.00 30.28 120 ASN A C 1
ATOM 975 O O . ASN A 1 120 ? 12.020 15.670 0.390 1.00 30.28 120 ASN A O 1
ATOM 979 N N . PRO A 1 121 ? 12.967 16.509 2.267 1.00 38.22 121 PRO A N 1
ATOM 980 C CA . PRO A 1 121 ? 13.594 17.666 1.622 1.00 38.22 121 PRO A CA 1
ATOM 981 C C . PRO A 1 121 ? 14.776 17.274 0.722 1.00 38.22 121 PRO A C 1
ATOM 983 O O . PRO A 1 121 ? 15.422 16.234 0.991 1.00 38.22 121 PRO A O 1
#

Secondary structure (DSSP, 8-state):
-------HHHHHHHHHH-SSEEEEEEESHHHHHHHHTTHHHHHHHHTTT-SEEEEEEESSSEEEEEETTEEEEEE-SSS--S-B-S---HHHHHHHHHHHHHHHHTT-SEEEGGGTGGG--

pLDDT: mean 72.52, std 15.39, range [25.69, 91.88]

Sequence (121 aa):
MPVVARTKADLNTQLLQNTNHIKIVSHGRRYFSHYSVMFNELEYYLSKLAKLVLYEESDLDGLQFYFNNSLVKVDCGTGNTEIVEYELNKEQFIETVKVVYMAAANGKKIVFINELKDINP

Organism: Vavraia culicis (isolate floridensis) (NCBI:txid948595)